Protein AF-A0A917EU36-F1 (afdb_monomer)

Secondary structure (DSSP,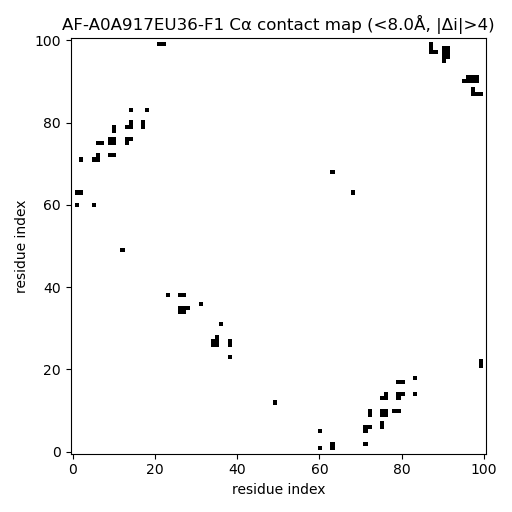 8-state):
-HHHHHHHHHHHHHHHHHHHHHHHHHHS-SS--HHHHHHHHHHHHHHHHHHHHHHHHHHTTTTS-HHHHHHHHHHHHHHHHHHHHHHHHHHHHHHSS-TT-

Organism: Halobacillus andaensis (NCBI:txid1176239)

Structure (mmCIF, N/CA/C/O backbone):
data_AF-A0A917EU36-F1
#
_entry.id   AF-A0A917EU36-F1
#
loop_
_atom_site.group_PDB
_atom_site.id
_atom_site.type_symbol
_atom_site.label_atom_id
_atom_site.label_alt_id
_atom_site.label_comp_id
_atom_site.label_asym_id
_atom_site.label_entity_id
_atom_site.label_seq_id
_atom_site.pdbx_PDB_ins_code
_atom_site.Cartn_x
_atom_site.Cartn_y
_atom_site.Cartn_z
_atom_site.occupancy
_atom_site.B_iso_or_equiv
_atom_site.auth_seq_id
_atom_site.auth_comp_id
_atom_site.auth_asym_id
_atom_site.auth_atom_id
_atom_site.pdbx_PDB_model_num
ATOM 1 N N . MET A 1 1 ? -19.835 -4.457 11.789 1.00 62.03 1 MET 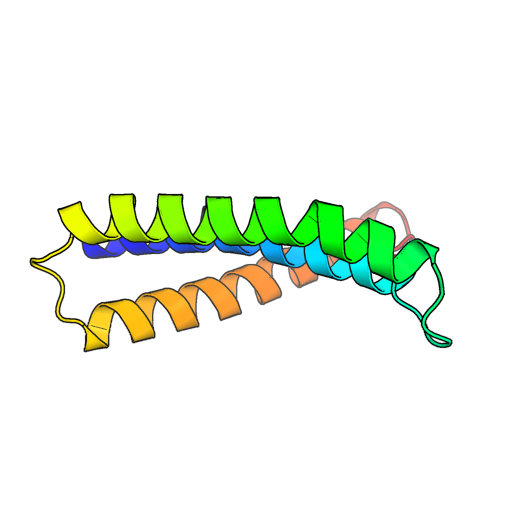A N 1
ATOM 2 C CA . MET A 1 1 ? -19.823 -3.849 10.432 1.00 62.03 1 MET A CA 1
ATOM 3 C C . MET A 1 1 ? -18.764 -2.760 10.246 1.00 62.03 1 MET A C 1
ATOM 5 O O . MET A 1 1 ? -18.098 -2.778 9.219 1.00 62.03 1 MET A O 1
ATOM 9 N N . ASN A 1 2 ? -18.547 -1.852 11.207 1.00 76.06 2 ASN A N 1
ATOM 10 C CA . ASN A 1 2 ? -17.557 -0.770 11.048 1.00 76.06 2 ASN A CA 1
ATOM 11 C C . ASN A 1 2 ? -16.105 -1.257 10.883 1.00 76.06 2 ASN A C 1
ATOM 13 O O . ASN A 1 2 ? -15.343 -0.618 10.173 1.00 76.06 2 ASN A O 1
ATOM 17 N N . HIS A 1 3 ? -15.733 -2.400 11.472 1.00 78.12 3 HIS A N 1
ATOM 18 C CA . HIS A 1 3 ? -14.379 -2.963 11.350 1.00 78.12 3 HIS A CA 1
ATOM 19 C C . HIS A 1 3 ? -14.080 -3.480 9.934 1.00 78.12 3 HIS A C 1
ATOM 21 O O . HIS A 1 3 ? -13.003 -3.228 9.412 1.00 78.12 3 HIS A O 1
ATOM 27 N N . ILE A 1 4 ? -15.052 -4.141 9.294 1.00 80.88 4 ILE A N 1
ATOM 28 C CA . ILE A 1 4 ? -14.921 -4.648 7.918 1.00 80.88 4 ILE A CA 1
ATOM 29 C C . ILE A 1 4 ? -14.847 -3.480 6.933 1.00 80.88 4 ILE A C 1
ATOM 31 O O . ILE A 1 4 ? -13.961 -3.452 6.089 1.00 80.88 4 ILE A O 1
ATOM 35 N N . LYS A 1 5 ? -15.728 -2.477 7.071 1.00 82.12 5 LYS A N 1
ATOM 36 C CA . LYS A 1 5 ? -15.668 -1.264 6.236 1.00 82.12 5 LYS A CA 1
ATOM 37 C C . LYS A 1 5 ? -14.318 -0.567 6.376 1.00 82.12 5 LYS A C 1
ATOM 39 O O . LYS A 1 5 ? -13.691 -0.231 5.381 1.00 82.12 5 LYS A O 1
ATOM 44 N N . PHE A 1 6 ? -13.859 -0.402 7.612 1.00 82.56 6 PHE A N 1
ATOM 45 C CA . PHE A 1 6 ? -12.557 0.172 7.910 1.00 82.56 6 PHE A CA 1
ATOM 46 C C . PHE A 1 6 ? -11.403 -0.614 7.257 1.00 82.56 6 PHE A C 1
ATOM 48 O O . PHE A 1 6 ? -10.544 -0.013 6.616 1.00 82.56 6 PHE A O 1
ATOM 55 N N . PHE A 1 7 ? -11.425 -1.944 7.358 1.00 85.88 7 PHE A N 1
ATOM 56 C CA . PHE A 1 7 ? -10.456 -2.825 6.709 1.00 85.88 7 PHE A CA 1
ATOM 57 C C . PHE A 1 7 ? -10.465 -2.675 5.180 1.00 85.88 7 PHE A C 1
ATOM 59 O O . PHE A 1 7 ? -9.410 -2.491 4.586 1.00 85.88 7 PHE A O 1
ATOM 66 N N . ILE A 1 8 ? -11.643 -2.683 4.546 1.00 85.50 8 ILE A N 1
ATOM 67 C CA . ILE A 1 8 ? -11.778 -2.521 3.089 1.00 85.50 8 ILE A CA 1
ATOM 68 C C . ILE A 1 8 ? -11.184 -1.183 2.641 1.00 85.50 8 ILE A C 1
ATOM 70 O O . ILE A 1 8 ? -10.437 -1.134 1.671 1.00 85.50 8 ILE A O 1
ATOM 74 N N . TYR A 1 9 ? -11.463 -0.100 3.368 1.00 83.56 9 TYR A N 1
ATOM 75 C CA . TYR A 1 9 ? -10.892 1.206 3.049 1.00 83.56 9 TYR A CA 1
ATOM 76 C C . TYR A 1 9 ? -9.370 1.253 3.215 1.00 83.56 9 TYR A C 1
ATOM 78 O O . TYR A 1 9 ? -8.694 1.849 2.383 1.00 83.56 9 TYR A O 1
ATOM 86 N N . GLN A 1 10 ? -8.824 0.620 4.258 1.00 83.94 10 GLN A N 1
ATOM 87 C CA . GLN A 1 10 ? -7.375 0.478 4.426 1.00 83.94 10 GLN A CA 1
ATOM 88 C C . GLN A 1 10 ? -6.752 -0.310 3.275 1.00 83.94 10 GLN A C 1
ATOM 90 O O . GLN A 1 10 ? -5.753 0.119 2.712 1.00 83.94 10 GLN A O 1
ATOM 95 N N . PHE A 1 11 ? -7.371 -1.422 2.888 1.00 86.94 11 PHE A N 1
ATOM 96 C CA . PHE A 1 11 ? -6.905 -2.260 1.791 1.00 86.94 11 PHE A CA 1
ATOM 97 C C . PHE A 1 11 ? -6.899 -1.499 0.455 1.00 86.94 11 PHE A C 1
ATOM 99 O O . PHE A 1 11 ? -5.873 -1.447 -0.217 1.00 86.94 11 PHE A O 1
ATOM 106 N N . ILE A 1 12 ? -8.007 -0.827 0.116 1.00 85.81 12 ILE A N 1
ATOM 107 C CA . ILE A 1 12 ? -8.126 0.000 -1.098 1.00 85.81 12 ILE A CA 1
ATOM 108 C C . ILE A 1 12 ? -7.106 1.142 -1.109 1.00 85.81 12 ILE A C 1
ATOM 110 O O . ILE A 1 12 ? -6.694 1.569 -2.179 1.00 85.81 12 ILE A O 1
ATOM 114 N N . LEU A 1 13 ? -6.693 1.647 0.054 1.00 85.56 13 LEU A N 1
ATOM 115 C CA . LEU A 1 13 ? -5.686 2.698 0.143 1.00 85.56 13 LEU A CA 1
ATOM 116 C C . LEU A 1 13 ? -4.255 2.158 0.017 1.00 85.56 13 LEU A C 1
ATOM 118 O O . LEU A 1 13 ? -3.416 2.794 -0.618 1.00 85.56 13 LEU A O 1
ATOM 122 N N . PHE A 1 14 ? -3.965 0.997 0.606 1.00 86.38 14 PHE A N 1
ATOM 123 C CA . PHE A 1 14 ? -2.625 0.415 0.568 1.00 86.38 14 PHE A CA 1
ATOM 124 C C . PHE A 1 14 ? -2.253 -0.163 -0.792 1.00 86.38 14 PHE A C 1
ATOM 126 O O . PHE A 1 14 ? -1.089 -0.066 -1.163 1.00 86.38 14 PHE A O 1
ATOM 133 N N . VAL A 1 15 ? -3.207 -0.708 -1.552 1.00 87.81 15 VAL A N 1
ATOM 134 C CA . VAL A 1 15 ? -2.916 -1.265 -2.883 1.00 87.81 15 VAL A CA 1
ATOM 135 C C . VAL A 1 15 ? -2.313 -0.204 -3.827 1.00 87.81 15 VAL A C 1
ATOM 137 O O . VAL A 1 15 ? -1.192 -0.412 -4.286 1.00 87.81 15 VAL A O 1
ATOM 140 N N . PRO A 1 16 ? -2.941 0.966 -4.069 1.00 83.88 16 PRO A N 1
ATOM 141 C CA . PRO A 1 16 ? -2.343 2.026 -4.877 1.00 83.88 16 PRO A CA 1
ATOM 142 C C . PRO A 1 16 ? -1.045 2.569 -4.282 1.00 83.88 16 PRO A C 1
ATOM 144 O O . PRO A 1 16 ? -0.119 2.857 -5.028 1.00 83.88 16 PRO A O 1
ATOM 147 N N . ALA A 1 17 ? -0.955 2.704 -2.953 1.00 82.31 17 ALA A N 1
ATOM 148 C CA . ALA A 1 17 ? 0.254 3.207 -2.304 1.00 82.31 17 ALA A CA 1
ATOM 149 C C . ALA A 1 17 ? 1.463 2.288 -2.547 1.00 82.31 17 ALA A C 1
ATOM 151 O O . ALA A 1 17 ? 2.547 2.778 -2.851 1.00 82.31 17 ALA A O 1
ATOM 152 N N . LEU A 1 18 ? 1.269 0.969 -2.457 1.00 84.19 18 LEU A N 1
ATOM 153 C CA . LEU A 1 18 ? 2.298 -0.023 -2.762 1.00 84.19 18 LEU A CA 1
ATOM 154 C C . LEU A 1 18 ? 2.666 -0.018 -4.245 1.00 84.19 18 LEU A C 1
ATOM 156 O O . LEU A 1 18 ? 3.847 -0.016 -4.565 1.00 84.19 18 LEU A O 1
ATOM 160 N N . VAL A 1 19 ? 1.681 0.059 -5.143 1.00 84.19 19 VAL A N 1
ATOM 161 C CA . VAL A 1 19 ? 1.936 0.160 -6.589 1.00 84.19 19 VAL A CA 1
ATOM 162 C C . VAL A 1 19 ? 2.766 1.405 -6.910 1.00 84.19 19 VAL A C 1
ATOM 164 O O . VAL A 1 19 ? 3.792 1.301 -7.574 1.00 84.19 19 VAL A O 1
ATOM 167 N N . ILE A 1 20 ? 2.374 2.576 -6.394 1.00 81.69 20 ILE A N 1
ATOM 168 C CA . ILE A 1 20 ? 3.129 3.825 -6.571 1.00 81.69 20 ILE A CA 1
ATOM 169 C C . ILE A 1 20 ? 4.548 3.674 -6.024 1.00 81.69 20 ILE A C 1
ATOM 171 O O . ILE A 1 20 ? 5.485 4.145 -6.657 1.00 81.69 20 ILE A O 1
ATOM 175 N N . HIS A 1 21 ? 4.715 3.024 -4.871 1.00 79.25 21 HIS A N 1
ATOM 176 C CA . HIS A 1 21 ? 6.029 2.813 -4.277 1.00 79.25 21 HIS A CA 1
ATOM 177 C C . HIS A 1 21 ? 6.933 1.940 -5.155 1.00 79.25 21 HIS A C 1
ATOM 179 O O . HIS A 1 21 ? 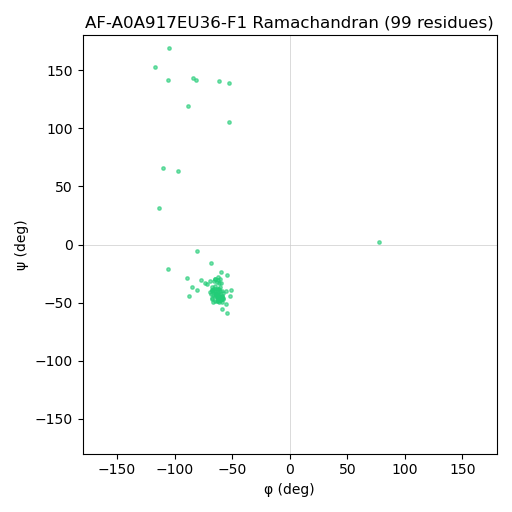8.073 2.326 -5.387 1.00 79.25 21 HIS A O 1
ATOM 185 N N . VAL A 1 22 ? 6.417 0.828 -5.688 1.00 78.06 22 VAL A N 1
ATOM 186 C CA . VAL A 1 22 ? 7.167 -0.071 -6.583 1.00 78.06 22 VAL A CA 1
ATOM 187 C C . VAL A 1 22 ? 7.604 0.653 -7.858 1.00 78.06 22 VAL A C 1
ATOM 189 O O . VAL A 1 22 ? 8.770 0.580 -8.232 1.00 78.06 22 VAL A O 1
ATOM 192 N N . TYR A 1 23 ? 6.712 1.421 -8.491 1.00 73.31 23 TYR A N 1
ATOM 193 C CA . TYR A 1 23 ? 7.084 2.220 -9.664 1.00 73.31 23 TYR A CA 1
ATOM 194 C C . TYR A 1 23 ? 8.057 3.351 -9.320 1.00 73.31 23 TYR A C 1
ATOM 196 O O . TYR A 1 23 ? 8.966 3.633 -10.091 1.00 73.31 23 TYR A O 1
ATOM 204 N N . ALA A 1 24 ? 7.888 4.009 -8.170 1.00 69.12 24 ALA A N 1
ATOM 205 C CA . ALA A 1 24 ? 8.784 5.077 -7.739 1.00 69.12 24 ALA A CA 1
ATOM 206 C C . ALA A 1 24 ? 10.202 4.565 -7.441 1.00 69.12 24 ALA A C 1
ATOM 208 O O . ALA A 1 24 ? 11.153 5.301 -7.683 1.00 69.12 24 ALA A O 1
ATOM 209 N N . ASP A 1 25 ? 10.358 3.325 -6.970 1.00 69.12 25 ASP A N 1
ATOM 210 C CA . ASP A 1 25 ? 11.665 2.720 -6.676 1.00 69.12 25 ASP A CA 1
ATOM 211 C C . ASP A 1 25 ? 12.554 2.614 -7.929 1.00 69.12 25 ASP A C 1
ATOM 213 O O . ASP A 1 25 ? 13.759 2.850 -7.859 1.00 69.12 25 ASP A O 1
ATOM 217 N N . GLN A 1 26 ? 11.958 2.390 -9.109 1.00 65.56 26 GLN A N 1
ATOM 218 C CA . GLN A 1 26 ? 12.688 2.410 -10.386 1.00 65.56 26 GLN A CA 1
ATOM 219 C C . GLN A 1 26 ? 13.291 3.787 -10.702 1.00 65.56 26 GLN A C 1
ATOM 221 O O . GLN A 1 26 ? 14.354 3.877 -11.319 1.00 65.56 26 GLN A O 1
ATOM 226 N N . TYR A 1 27 ? 12.630 4.864 -10.272 1.00 59.38 27 TYR A N 1
ATOM 227 C CA . TYR A 1 27 ? 13.102 6.231 -10.493 1.00 59.38 27 TYR A CA 1
ATOM 228 C C . TYR A 1 27 ? 14.026 6.724 -9.379 1.00 59.38 27 TYR A C 1
ATOM 230 O O . TYR A 1 27 ? 14.901 7.528 -9.671 1.00 59.38 27 TYR A O 1
ATOM 238 N N . ILE A 1 28 ? 13.866 6.228 -8.145 1.00 60.00 28 ILE A N 1
ATOM 239 C CA . ILE A 1 28 ? 14.642 6.623 -6.960 1.00 60.00 28 ILE A CA 1
ATOM 240 C C . ILE A 1 28 ? 15.785 5.623 -6.736 1.00 60.00 28 ILE A C 1
ATOM 242 O O . ILE A 1 28 ? 15.854 4.921 -5.728 1.00 60.00 28 ILE A O 1
ATOM 246 N N . SER A 1 29 ? 16.710 5.539 -7.691 1.00 57.31 29 SER A N 1
ATOM 247 C CA . SER A 1 29 ? 17.906 4.696 -7.575 1.00 57.31 29 SER A CA 1
ATOM 248 C C . SER A 1 29 ? 19.158 5.540 -7.311 1.00 57.31 29 SER A C 1
ATOM 250 O O . SER A 1 29 ? 19.325 6.640 -7.826 1.00 57.31 29 SER A O 1
ATOM 252 N N . LYS A 1 30 ? 20.065 5.047 -6.452 1.00 58.69 30 LYS A N 1
ATOM 253 C CA . LYS A 1 30 ? 21.327 5.751 -6.148 1.00 58.69 30 LYS A CA 1
ATOM 254 C C . LYS A 1 30 ? 22.178 5.891 -7.425 1.00 58.69 30 LYS A C 1
ATOM 256 O O . LYS A 1 30 ? 22.331 4.896 -8.130 1.00 58.69 30 LYS A O 1
ATOM 261 N N . PRO A 1 31 ? 22.860 7.031 -7.659 1.00 60.53 31 PRO A N 1
ATOM 262 C CA . PRO A 1 31 ? 23.032 8.179 -6.766 1.00 60.53 31 PRO A CA 1
ATOM 263 C C . PRO A 1 31 ? 21.839 9.142 -6.767 1.00 60.53 31 PRO A C 1
ATOM 265 O O . PRO A 1 31 ? 21.296 9.458 -7.821 1.00 60.53 31 PRO A O 1
ATOM 268 N N . LEU A 1 32 ? 21.519 9.665 -5.573 1.00 61.03 32 LEU A N 1
ATOM 269 C CA . L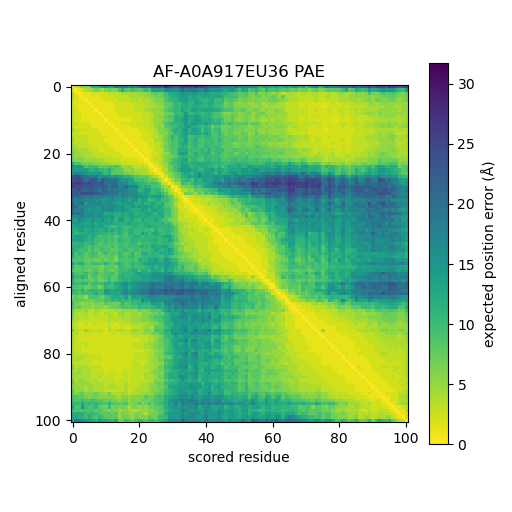EU A 1 32 ? 20.459 10.653 -5.362 1.00 61.03 32 LEU A CA 1
ATOM 270 C C . LEU A 1 32 ? 20.644 11.844 -6.313 1.00 61.03 32 LEU A C 1
ATOM 272 O O . LEU A 1 32 ? 21.553 12.654 -6.121 1.00 61.03 32 LEU A O 1
ATOM 276 N N . THR A 1 33 ? 19.822 11.926 -7.354 1.00 70.25 33 THR A N 1
ATOM 277 C CA . THR A 1 33 ? 19.923 12.955 -8.396 1.00 70.25 33 THR A CA 1
ATOM 278 C C . THR A 1 33 ? 18.832 14.012 -8.226 1.00 70.25 33 THR A C 1
ATOM 280 O O . THR A 1 33 ? 17.882 13.844 -7.466 1.00 70.25 33 THR A O 1
ATOM 283 N N . TYR A 1 34 ? 18.926 15.132 -8.952 1.00 70.88 34 TYR A N 1
ATOM 284 C CA . TYR A 1 34 ? 17.871 16.161 -8.965 1.00 70.88 34 TYR A CA 1
ATOM 285 C C . TYR A 1 34 ? 16.484 15.597 -9.3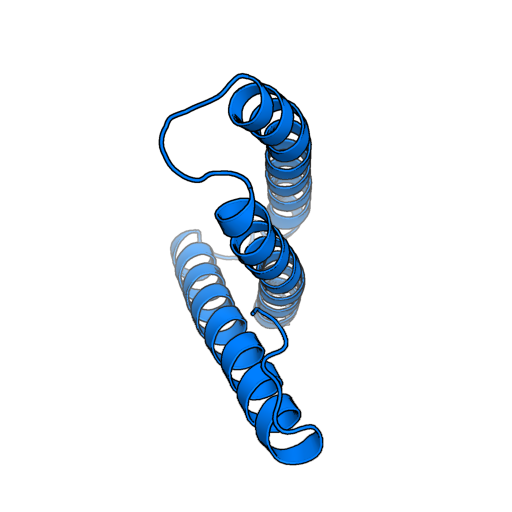36 1.00 70.88 34 TYR A C 1
ATOM 287 O O . TYR A 1 34 ? 15.461 16.135 -8.910 1.00 70.88 34 TYR A O 1
ATOM 295 N N . VAL A 1 35 ? 16.461 14.490 -10.084 1.00 68.12 35 VAL A N 1
ATOM 296 C CA . VAL A 1 35 ? 15.256 13.732 -10.440 1.00 68.12 35 VAL A CA 1
ATOM 297 C C . VAL A 1 35 ? 14.588 13.119 -9.203 1.00 68.12 35 VAL A C 1
ATOM 299 O O . VAL A 1 35 ? 13.370 13.202 -9.084 1.00 68.12 35 VAL A O 1
ATOM 302 N N . ASP A 1 36 ? 15.354 12.633 -8.226 1.00 62.38 36 ASP A N 1
ATOM 303 C CA . ASP A 1 36 ? 14.816 12.050 -6.987 1.00 62.38 36 ASP A CA 1
ATOM 304 C C . ASP A 1 36 ? 14.215 13.109 -6.069 1.00 62.38 36 ASP A C 1
ATOM 306 O O . ASP A 1 36 ? 13.203 12.884 -5.403 1.00 62.38 36 ASP A O 1
ATOM 310 N N . VAL A 1 37 ? 14.805 14.307 -6.067 1.00 71.88 37 VAL A N 1
ATOM 311 C CA . VAL A 1 37 ? 14.253 15.455 -5.342 1.00 71.88 37 VAL A CA 1
ATOM 312 C C . VAL A 1 37 ? 12.914 15.855 -5.961 1.00 71.88 37 VAL A C 1
ATOM 314 O O . VAL A 1 37 ? 11.942 16.029 -5.227 1.00 71.88 37 VAL A O 1
ATOM 317 N N . ALA A 1 38 ? 12.817 15.916 -7.293 1.00 73.75 38 ALA A N 1
ATOM 318 C CA . ALA A 1 38 ? 11.558 16.188 -7.987 1.00 73.75 38 ALA A CA 1
ATOM 319 C C . ALA A 1 38 ? 10.512 15.079 -7.759 1.00 73.75 38 ALA A C 1
ATOM 321 O O . ALA A 1 38 ? 9.354 15.380 -7.466 1.00 73.75 38 ALA A O 1
ATOM 322 N N . ALA A 1 39 ? 10.918 13.808 -7.817 1.00 67.88 39 ALA A N 1
ATOM 323 C CA . ALA A 1 39 ? 10.049 12.664 -7.554 1.00 67.88 39 ALA A CA 1
ATOM 324 C C . ALA A 1 39 ? 9.515 12.681 -6.115 1.00 67.88 39 ALA A C 1
ATOM 326 O O . ALA A 1 39 ? 8.311 12.506 -5.907 1.00 67.88 39 ALA A O 1
ATOM 327 N N . SER A 1 40 ? 10.374 12.976 -5.130 1.00 71.56 40 SER A N 1
ATOM 328 C CA . SER A 1 40 ? 9.972 13.120 -3.726 1.00 71.56 40 SER A CA 1
ATOM 329 C C . SER A 1 40 ? 8.991 14.277 -3.536 1.00 71.56 40 SER A C 1
ATOM 331 O O . SER A 1 40 ? 7.977 14.113 -2.868 1.00 71.56 40 SER A O 1
ATOM 333 N N . LEU A 1 41 ? 9.206 15.414 -4.204 1.00 79.31 41 LEU A N 1
ATOM 334 C CA . LEU A 1 41 ? 8.303 16.569 -4.179 1.00 79.31 41 LEU A CA 1
ATOM 335 C C . LEU A 1 41 ? 6.914 16.271 -4.755 1.00 79.31 41 LEU A C 1
ATOM 337 O O . LEU A 1 41 ? 5.948 16.901 -4.334 1.00 79.31 41 LEU A O 1
ATOM 341 N N . ILE A 1 42 ? 6.797 15.316 -5.681 1.00 75.06 42 ILE A N 1
ATOM 342 C CA . ILE A 1 42 ? 5.512 14.872 -6.247 1.00 75.06 42 ILE A CA 1
ATOM 343 C C . ILE A 1 42 ? 4.856 13.801 -5.366 1.00 75.06 42 ILE A C 1
ATOM 345 O O . ILE A 1 42 ? 3.635 13.796 -5.196 1.00 75.06 42 ILE A O 1
ATOM 349 N N . THR A 1 43 ? 5.643 12.912 -4.755 1.00 68.69 43 THR A N 1
ATOM 350 C CA . THR A 1 43 ? 5.117 11.851 -3.878 1.00 68.69 43 THR A CA 1
ATOM 351 C C . THR A 1 43 ? 4.727 12.353 -2.490 1.00 68.69 43 THR A C 1
ATOM 353 O O . THR A 1 43 ? 3.774 11.840 -1.906 1.00 68.69 43 THR A O 1
ATOM 356 N N . LEU A 1 44 ? 5.384 13.388 -1.963 1.00 75.62 44 LEU A N 1
ATOM 357 C CA . LEU A 1 44 ? 5.100 13.950 -0.636 1.00 75.62 44 LEU A CA 1
ATOM 358 C C . LEU A 1 44 ? 3.658 14.499 -0.519 1.00 75.62 44 LEU A C 1
ATOM 360 O O . LEU A 1 44 ? 2.973 14.136 0.439 1.00 75.62 44 LEU A O 1
ATOM 364 N N . PRO A 1 45 ? 3.121 15.271 -1.489 1.00 78.62 45 PRO A N 1
ATOM 365 C CA . PRO A 1 45 ? 1.714 15.671 -1.519 1.00 78.62 45 PRO A CA 1
ATOM 366 C C . PRO A 1 45 ? 0.751 14.486 -1.548 1.00 78.62 45 PRO A C 1
ATOM 368 O O . PRO A 1 45 ? -0.267 14.517 -0.860 1.00 78.62 45 PRO A O 1
ATOM 371 N N . ILE A 1 46 ? 1.076 13.429 -2.300 1.00 75.31 46 ILE A N 1
ATOM 372 C CA . ILE A 1 46 ? 0.269 12.202 -2.362 1.00 75.31 46 ILE A CA 1
ATOM 373 C C . ILE A 1 46 ? 0.232 11.545 -0.978 1.00 75.31 46 ILE A C 1
ATOM 375 O O . ILE A 1 46 ? -0.837 11.173 -0.495 1.00 75.31 46 ILE A O 1
ATOM 379 N N . PHE A 1 47 ? 1.375 11.487 -0.294 1.00 70.00 47 PHE A N 1
ATOM 380 C CA . PHE A 1 47 ? 1.481 10.950 1.060 1.00 70.00 47 PHE A CA 1
ATOM 381 C C . PHE A 1 47 ? 0.692 11.779 2.084 1.00 70.00 47 PHE A C 1
ATOM 383 O O . PHE A 1 47 ? -0.030 11.226 2.915 1.00 70.00 47 PHE A O 1
ATOM 390 N N . ILE A 1 48 ? 0.768 13.112 2.001 1.00 76.69 48 ILE A N 1
ATOM 391 C CA . ILE A 1 48 ? -0.024 14.019 2.843 1.00 76.69 48 ILE A CA 1
ATOM 392 C C . ILE A 1 48 ? -1.519 13.813 2.583 1.00 76.69 48 ILE A C 1
ATOM 394 O O . ILE A 1 48 ? -2.296 13.711 3.532 1.00 76.69 48 ILE A O 1
ATOM 398 N N . LEU A 1 49 ? -1.935 13.714 1.319 1.00 76.12 49 LEU A N 1
ATOM 399 C CA . LEU A 1 49 ? -3.333 13.512 0.940 1.00 76.12 49 LEU A CA 1
ATOM 400 C C . LEU A 1 49 ? -3.853 12.181 1.492 1.00 76.12 49 LEU A C 1
ATOM 402 O O . LEU A 1 49 ? -4.921 12.146 2.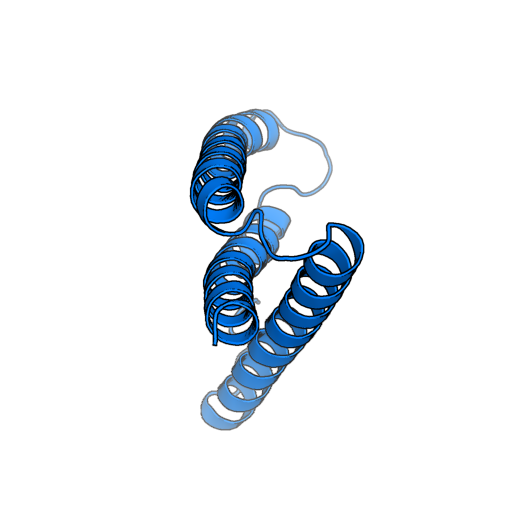104 1.00 76.12 49 LEU A O 1
ATOM 406 N N . VAL A 1 50 ? -3.056 11.118 1.376 1.00 72.06 50 VAL A N 1
ATOM 407 C CA . VAL A 1 50 ? -3.314 9.821 2.006 1.00 72.06 50 VAL A CA 1
ATOM 408 C C . VAL A 1 50 ? -3.502 9.980 3.517 1.00 72.06 50 VAL A C 1
ATOM 410 O O . VAL A 1 50 ? -4.530 9.557 4.041 1.00 72.06 50 VAL A O 1
ATOM 413 N N . LEU A 1 51 ? -2.586 10.648 4.225 1.00 70.94 51 LEU A N 1
ATOM 414 C CA . LEU A 1 51 ? -2.692 10.858 5.676 1.00 70.94 51 LEU A CA 1
ATOM 415 C C . LEU A 1 51 ? -3.927 11.679 6.079 1.00 70.94 51 LEU A C 1
ATOM 417 O O . LEU A 1 51 ? -4.569 11.370 7.085 1.00 70.94 51 LEU A O 1
ATOM 421 N N . VAL A 1 52 ? -4.297 12.698 5.300 1.00 78.06 52 VAL A N 1
ATOM 422 C CA . VAL A 1 52 ? -5.493 13.520 5.541 1.00 78.06 52 VAL A CA 1
ATOM 423 C C . VAL A 1 52 ? -6.768 12.706 5.329 1.00 78.06 52 VAL A C 1
ATOM 425 O O . VAL A 1 52 ? -7.664 12.742 6.178 1.00 78.06 52 VAL A O 1
ATOM 428 N N . VAL A 1 53 ? -6.850 11.949 4.231 1.00 71.44 53 VAL A N 1
ATOM 429 C CA . VAL A 1 53 ? -7.979 11.052 3.943 1.00 71.44 53 VAL A CA 1
ATOM 430 C C . VAL A 1 53 ? -8.109 10.022 5.052 1.00 71.44 53 VAL A C 1
ATOM 432 O O . VAL A 1 53 ? -9.195 9.868 5.607 1.00 71.44 53 VAL A O 1
ATOM 435 N N . LEU A 1 54 ? -6.998 9.403 5.452 1.00 69.62 54 LEU A N 1
ATOM 436 C CA . LEU A 1 54 ? -6.959 8.504 6.592 1.00 69.62 54 LEU A CA 1
ATOM 437 C C . LEU A 1 54 ? -7.514 9.194 7.836 1.00 69.62 54 LEU A C 1
ATOM 439 O O . LEU A 1 54 ? -8.520 8.733 8.367 1.00 69.62 54 LEU A O 1
ATOM 443 N N . SER A 1 55 ? -6.933 10.309 8.278 1.00 66.94 55 SER A N 1
ATOM 444 C CA . SER A 1 55 ? -7.371 11.034 9.480 1.00 66.94 55 SER A CA 1
ATOM 445 C C . SER A 1 55 ? -8.878 11.335 9.468 1.00 66.94 55 SER A C 1
ATOM 447 O O . SER A 1 55 ? -9.587 11.063 10.442 1.00 66.94 55 SER A O 1
ATOM 449 N N . LYS A 1 56 ? -9.406 11.793 8.325 1.00 71.94 56 LYS A N 1
ATOM 450 C CA . LYS A 1 56 ? -10.832 12.096 8.149 1.00 71.94 56 LYS A CA 1
ATOM 451 C C . LYS A 1 56 ? -11.710 10.844 8.192 1.00 71.94 56 LYS A C 1
ATOM 453 O O . LYS A 1 56 ? -12.780 10.872 8.795 1.00 71.94 56 LYS A O 1
ATOM 458 N N . MET A 1 57 ? -11.259 9.740 7.600 1.00 65.69 57 MET A N 1
ATOM 459 C CA . MET A 1 57 ? -11.964 8.460 7.655 1.00 65.69 57 MET A CA 1
ATOM 460 C C . MET A 1 57 ? -11.939 7.869 9.065 1.00 65.69 57 MET A C 1
ATOM 462 O O . MET A 1 57 ? -12.972 7.424 9.557 1.00 65.69 57 MET A O 1
ATOM 466 N N . TYR A 1 58 ? -10.794 7.922 9.747 1.00 67.44 58 TYR A N 1
ATOM 467 C CA . TYR A 1 58 ? -10.600 7.409 11.103 1.00 67.44 58 TYR A CA 1
ATOM 468 C C . TYR A 1 58 ? -11.425 8.147 12.160 1.00 67.44 58 TYR A C 1
ATOM 470 O O . TYR A 1 58 ? -11.807 7.507 13.144 1.00 67.44 58 TYR A O 1
ATOM 478 N N . LYS A 1 59 ? -11.725 9.438 11.948 1.00 66.75 59 LYS A N 1
ATOM 479 C CA . LYS A 1 59 ? -12.570 10.256 12.834 1.00 66.75 59 LYS A CA 1
ATOM 480 C C . LYS A 1 59 ? -13.988 9.691 12.981 1.00 66.75 59 LYS A C 1
ATOM 482 O O . LYS A 1 59 ? -14.570 9.743 14.054 1.00 66.75 59 LYS A O 1
ATOM 487 N N . ASN A 1 60 ? -14.521 9.060 11.934 1.00 65.88 60 ASN A N 1
ATOM 488 C CA . ASN A 1 60 ? -15.847 8.429 11.975 1.00 65.88 60 ASN A CA 1
ATOM 489 C C . ASN A 1 60 ? -15.839 7.038 12.639 1.00 65.88 60 ASN A C 1
ATOM 491 O O . ASN A 1 60 ? -16.891 6.432 12.836 1.00 65.88 60 ASN A O 1
ATOM 495 N N . TYR A 1 61 ? -14.659 6.520 12.991 1.00 66.94 61 TYR A N 1
ATOM 496 C CA . TYR A 1 61 ? -14.473 5.202 13.597 1.00 66.94 61 TYR A CA 1
ATOM 497 C C . TYR A 1 61 ? -13.958 5.2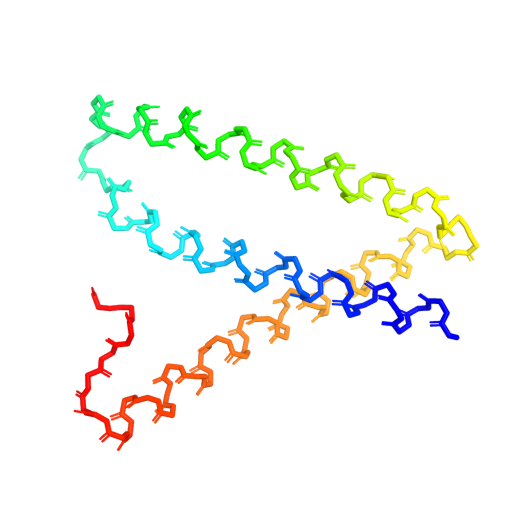91 15.040 1.00 66.94 61 TYR A C 1
ATOM 499 O O . TYR A 1 61 ? -13.221 4.409 15.482 1.00 66.94 61 TYR A O 1
ATOM 507 N N . ASP A 1 62 ? -14.312 6.335 15.793 1.00 64.25 62 ASP A N 1
ATOM 508 C CA . ASP A 1 62 ? -13.901 6.505 17.202 1.00 64.25 62 ASP A CA 1
ATOM 509 C C . ASP A 1 62 ? -14.360 5.366 18.123 1.00 64.25 62 ASP A C 1
ATOM 511 O O . ASP A 1 62 ? -13.693 5.057 19.107 1.00 64.25 62 ASP A O 1
ATOM 515 N N . LEU A 1 63 ? -15.424 4.652 17.744 1.00 66.06 63 LEU A N 1
ATOM 516 C CA . LEU A 1 63 ? -15.893 3.451 18.443 1.00 66.06 63 LEU A CA 1
ATOM 517 C C . LEU A 1 63 ? -14.939 2.247 18.315 1.00 66.06 63 LEU A C 1
ATOM 519 O O . LEU A 1 63 ? -15.069 1.275 19.055 1.00 66.06 63 LEU A O 1
ATOM 523 N N . ILE A 1 64 ? -13.992 2.270 17.371 1.00 69.56 64 ILE A N 1
ATOM 524 C CA . ILE A 1 64 ? -12.987 1.213 17.227 1.00 69.56 64 ILE A CA 1
ATOM 525 C C . ILE A 1 64 ? -11.794 1.559 18.119 1.00 69.56 64 ILE A C 1
ATOM 527 O O . ILE A 1 64 ? -11.122 2.570 17.906 1.00 69.56 64 ILE A O 1
ATOM 531 N N . GLN A 1 65 ? -11.490 0.688 19.084 1.00 76.38 65 GLN A N 1
ATOM 532 C CA . GLN A 1 65 ? -10.313 0.834 19.943 1.00 76.38 65 GLN A CA 1
ATOM 533 C C . GLN A 1 65 ? -9.039 1.003 19.101 1.00 76.38 65 GLN A C 1
ATOM 535 O O . GLN A 1 65 ? -8.838 0.292 18.113 1.00 76.38 65 GLN A O 1
ATOM 540 N N . LYS A 1 66 ? -8.143 1.908 19.520 1.00 70.81 66 LYS A N 1
ATOM 541 C CA . LYS A 1 66 ? -6.889 2.215 18.803 1.00 70.81 66 LYS A CA 1
ATOM 542 C C . LYS A 1 66 ? -6.082 0.954 18.466 1.00 70.81 66 LYS A C 1
ATOM 544 O O . LYS A 1 66 ? -5.589 0.834 17.352 1.00 70.81 66 LYS A O 1
ATOM 549 N N . ARG A 1 67 ? -6.031 -0.031 19.373 1.00 74.38 67 ARG A N 1
ATOM 550 C CA . ARG A 1 67 ? -5.353 -1.321 19.148 1.00 74.38 67 ARG A CA 1
ATOM 551 C C . ARG A 1 67 ? -5.917 -2.090 17.947 1.00 74.38 67 ARG A C 1
ATOM 553 O O . ARG A 1 67 ? -5.152 -2.573 17.120 1.00 74.38 67 ARG A O 1
ATOM 560 N N . ASN A 1 68 ? -7.241 -2.150 17.812 1.00 77.38 68 ASN A N 1
ATOM 561 C CA . ASN A 1 68 ? -7.885 -2.825 16.684 1.00 77.38 68 ASN A CA 1
ATOM 562 C C . ASN A 1 68 ? -7.655 -2.072 15.369 1.00 77.38 68 ASN A C 1
ATOM 564 O O . ASN A 1 68 ? -7.539 -2.713 14.332 1.00 77.38 68 ASN A O 1
ATOM 568 N N . LYS A 1 69 ? -7.540 -0.736 15.401 1.00 76.06 69 LYS A N 1
ATOM 569 C CA . LYS A 1 69 ? -7.193 0.064 14.215 1.00 76.06 69 LYS A CA 1
ATOM 570 C C . LYS A 1 69 ? -5.811 -0.317 13.671 1.00 76.06 69 LYS A C 1
ATOM 572 O O . LYS A 1 69 ? -5.701 -0.594 12.482 1.00 76.06 69 LYS A O 1
ATOM 577 N N . TYR A 1 70 ? -4.794 -0.405 14.534 1.00 78.94 70 TYR A N 1
ATOM 578 C CA . TYR A 1 70 ? -3.445 -0.819 14.125 1.00 78.94 70 TYR A CA 1
ATOM 579 C C . TYR A 1 70 ? -3.399 -2.265 13.620 1.00 78.94 70 TYR A C 1
ATOM 581 O O . TYR A 1 70 ? -2.789 -2.522 12.588 1.00 78.94 70 TYR A O 1
ATOM 589 N N . LEU A 1 71 ? -4.088 -3.197 14.289 1.00 82.19 71 LEU A N 1
ATOM 590 C CA . LEU A 1 71 ? -4.159 -4.594 13.842 1.00 82.19 71 LEU A CA 1
ATOM 591 C C . LEU A 1 71 ? -4.858 -4.734 12.481 1.00 82.19 71 LEU A C 1
ATOM 593 O O . LEU A 1 71 ? -4.362 -5.431 11.598 1.00 82.19 71 LEU A O 1
ATOM 597 N N . LEU A 1 72 ? -5.990 -4.053 12.284 1.00 84.81 72 LEU A N 1
ATOM 598 C CA . LEU A 1 72 ? -6.723 -4.076 11.014 1.00 84.81 72 LEU A CA 1
ATOM 599 C C . LEU A 1 72 ? -5.943 -3.388 9.886 1.00 84.81 72 LEU A C 1
ATOM 601 O O . LEU A 1 72 ? -5.976 -3.852 8.754 1.00 84.81 72 LEU A O 1
ATOM 605 N N . SER A 1 73 ? -5.218 -2.310 10.190 1.00 84.00 73 SER A N 1
ATOM 606 C CA . SER A 1 73 ? -4.339 -1.634 9.233 1.00 84.00 73 SER A CA 1
ATOM 607 C C . SER A 1 73 ? -3.157 -2.525 8.833 1.00 84.00 73 SER A C 1
ATOM 609 O O . SER A 1 73 ? -2.944 -2.761 7.649 1.00 84.00 73 SER A O 1
ATOM 611 N N . GLY A 1 74 ? -2.451 -3.114 9.803 1.00 82.69 74 GLY A N 1
ATOM 612 C CA . GLY A 1 74 ? -1.331 -4.017 9.530 1.00 82.69 74 GLY A CA 1
ATOM 613 C C . GLY A 1 74 ? -1.747 -5.255 8.732 1.00 82.69 74 GLY A C 1
ATOM 614 O O . GLY A 1 74 ? -1.087 -5.619 7.764 1.00 82.69 74 GLY A O 1
ATOM 615 N N . THR A 1 75 ? -2.884 -5.868 9.074 1.00 87.88 75 THR A N 1
ATOM 616 C CA . THR A 1 75 ? -3.424 -7.002 8.301 1.00 87.88 75 THR A CA 1
ATOM 617 C C . THR A 1 75 ? -3.859 -6.597 6.894 1.00 87.88 75 THR A C 1
ATOM 619 O O . THR A 1 75 ? -3.580 -7.332 5.950 1.00 87.88 75 THR A O 1
ATOM 622 N N . ALA A 1 76 ? -4.482 -5.426 6.722 1.00 89.25 76 ALA A N 1
ATOM 623 C CA . ALA A 1 76 ? -4.832 -4.906 5.401 1.00 89.25 76 ALA A CA 1
ATOM 624 C C . ALA A 1 76 ? -3.590 -4.640 4.542 1.00 89.25 76 ALA A C 1
ATOM 626 O O . ALA A 1 76 ? -3.610 -4.929 3.350 1.00 89.25 76 ALA A O 1
ATOM 627 N N . PHE A 1 77 ? -2.508 -4.140 5.142 1.00 87.06 77 PHE A N 1
ATOM 628 C CA . PHE A 1 77 ? -1.241 -3.902 4.455 1.00 87.06 77 PHE A CA 1
ATOM 629 C C . PHE A 1 77 ? -0.591 -5.206 3.974 1.00 87.06 77 PHE A C 1
ATOM 631 O O . PHE A 1 77 ? -0.241 -5.321 2.802 1.00 87.06 77 PHE A O 1
ATOM 638 N N . ILE A 1 78 ? -0.496 -6.215 4.848 1.00 90.69 78 ILE A N 1
ATOM 639 C CA . ILE A 1 78 ? 0.044 -7.537 4.487 1.00 90.69 78 ILE A CA 1
ATOM 640 C C . ILE A 1 78 ? -0.781 -8.159 3.356 1.00 90.69 78 ILE A C 1
ATOM 642 O O . ILE A 1 78 ? -0.223 -8.643 2.373 1.00 90.69 78 ILE A O 1
ATOM 646 N N . LEU A 1 79 ? -2.113 -8.109 3.463 1.00 92.56 79 LEU A N 1
ATOM 647 C CA . LEU A 1 79 ? -2.997 -8.634 2.425 1.00 92.56 79 LEU A CA 1
ATOM 648 C C . LEU A 1 79 ? -2.884 -7.858 1.112 1.00 92.56 79 LEU A C 1
ATOM 650 O O . LEU A 1 79 ? -2.960 -8.478 0.058 1.00 92.56 79 LEU A O 1
ATOM 654 N N . ALA A 1 80 ? -2.683 -6.539 1.149 1.00 91.12 80 ALA A N 1
ATOM 655 C CA . ALA A 1 80 ? -2.461 -5.740 -0.054 1.00 91.12 80 ALA A CA 1
ATOM 656 C C . ALA A 1 80 ? -1.168 -6.153 -0.775 1.00 91.12 80 ALA A C 1
ATOM 658 O O . ALA A 1 80 ? -1.183 -6.326 -1.990 1.00 91.12 80 ALA A O 1
ATOM 659 N N . GLY A 1 81 ? -0.080 -6.388 -0.034 1.00 88.56 81 GLY A N 1
ATOM 660 C CA . GLY A 1 81 ? 1.172 -6.898 -0.601 1.00 88.56 81 GLY A CA 1
ATOM 661 C C . GLY A 1 81 ? 1.013 -8.287 -1.227 1.00 88.56 81 GLY A C 1
ATOM 662 O O . GLY A 1 81 ? 1.396 -8.491 -2.376 1.00 88.56 81 GLY A O 1
ATOM 663 N N . LEU A 1 82 ? 0.373 -9.221 -0.512 1.00 92.50 82 LEU A N 1
ATOM 664 C CA . LEU A 1 82 ? 0.071 -10.556 -1.045 1.00 92.50 82 LEU A CA 1
ATOM 665 C C . LEU A 1 82 ? -0.823 -10.493 -2.288 1.00 92.50 82 LEU A C 1
ATOM 667 O O . LEU A 1 82 ? -0.604 -11.237 -3.238 1.00 92.50 82 LEU A O 1
ATOM 671 N N . PHE A 1 83 ? -1.813 -9.599 -2.297 1.00 93.25 83 PHE A N 1
ATOM 672 C CA . PHE A 1 83 ? -2.699 -9.399 -3.438 1.00 93.25 83 PHE A CA 1
ATOM 673 C C . PHE A 1 83 ? -1.932 -8.928 -4.677 1.00 93.25 83 PHE A C 1
ATOM 675 O O . PHE A 1 83 ? -2.122 -9.492 -5.751 1.00 93.25 83 PHE A O 1
ATOM 682 N N . ILE A 1 84 ? -1.035 -7.949 -4.528 1.00 91.44 84 ILE A N 1
ATOM 683 C CA . ILE A 1 84 ? -0.194 -7.460 -5.629 1.00 91.44 84 ILE A CA 1
ATOM 684 C C . ILE A 1 84 ? 0.711 -8.578 -6.156 1.00 91.44 84 ILE A C 1
ATOM 686 O O . ILE A 1 84 ? 0.705 -8.831 -7.359 1.00 91.44 84 ILE A O 1
ATOM 690 N N . GLY A 1 85 ? 1.409 -9.297 -5.272 1.00 88.81 85 GLY A N 1
ATOM 691 C CA . GLY A 1 85 ? 2.267 -10.415 -5.678 1.00 88.81 85 GLY A CA 1
ATOM 692 C C . GLY A 1 85 ? 1.490 -11.537 -6.376 1.00 88.81 85 GLY A C 1
ATOM 693 O O . GLY A 1 85 ? 1.959 -12.111 -7.355 1.00 88.81 85 GLY A O 1
ATOM 694 N N . GLN A 1 86 ? 0.259 -11.816 -5.936 1.00 92.50 86 GLN A N 1
ATOM 695 C CA . GL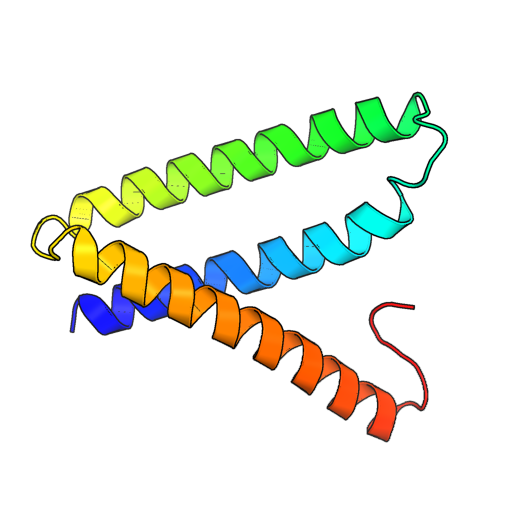N A 1 86 ? -0.606 -12.788 -6.602 1.00 92.50 86 GLN A CA 1
ATOM 696 C C . GLN A 1 86 ? -1.047 -12.311 -7.992 1.00 92.50 86 GLN A C 1
ATOM 698 O O . GLN A 1 86 ? -1.094 -13.121 -8.918 1.00 92.50 86 GLN A O 1
ATOM 703 N N . MET A 1 87 ? -1.372 -11.023 -8.159 1.00 91.81 87 MET A N 1
ATOM 704 C CA . MET A 1 87 ? -1.699 -10.470 -9.478 1.00 91.81 87 MET A CA 1
ATOM 705 C C . MET A 1 87 ? -0.508 -10.553 -10.431 1.00 91.81 87 MET A C 1
ATOM 707 O O . MET A 1 87 ? -0.683 -10.946 -11.580 1.00 91.81 87 MET A O 1
ATOM 711 N N . GLU A 1 88 ? 0.690 -10.228 -9.950 1.00 89.94 88 GLU A N 1
ATOM 712 C CA . GLU A 1 88 ? 1.922 -10.336 -10.728 1.00 89.94 88 GLU A CA 1
ATOM 713 C C . GLU A 1 88 ? 2.196 -11.781 -11.155 1.00 89.94 88 GLU A C 1
ATOM 715 O O . GLU A 1 88 ? 2.449 -12.039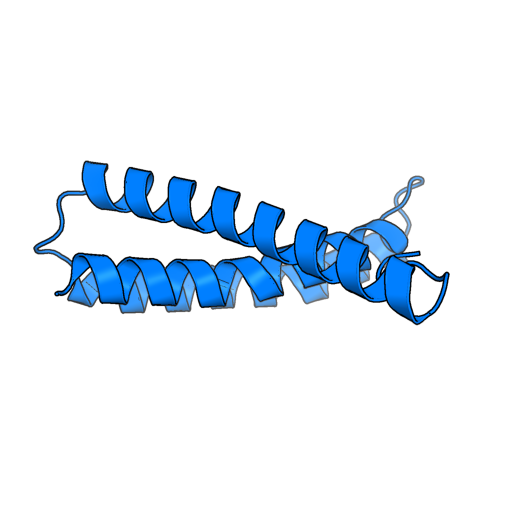 -12.330 1.00 89.94 88 GLU A O 1
ATOM 720 N N . TYR A 1 89 ? 2.045 -12.738 -10.238 1.00 92.06 89 TYR A N 1
ATOM 721 C CA . TYR A 1 89 ? 2.183 -14.159 -10.551 1.00 92.06 89 TYR A CA 1
ATOM 722 C C . TYR A 1 89 ? 1.185 -14.627 -11.621 1.00 92.06 89 TYR A C 1
ATOM 724 O O . TYR A 1 89 ? 1.558 -15.337 -12.554 1.00 92.06 89 TYR A O 1
ATOM 732 N N . ILE A 1 90 ? -0.088 -14.228 -11.503 1.00 93.44 90 ILE A N 1
ATOM 733 C CA . ILE A 1 90 ? -1.125 -14.573 -12.487 1.00 93.44 90 ILE A CA 1
ATOM 734 C C . ILE A 1 90 ? -0.800 -13.953 -13.848 1.00 93.44 90 ILE A C 1
ATOM 736 O O . ILE A 1 90 ? -0.948 -14.620 -14.868 1.00 93.44 90 ILE A O 1
ATOM 740 N N . TRP A 1 91 ? -0.348 -12.701 -13.875 1.00 91.94 91 TRP A N 1
ATOM 741 C CA . TRP A 1 91 ? 0.024 -12.027 -15.114 1.00 91.94 91 TRP A CA 1
ATOM 742 C C . TRP A 1 91 ? 1.192 -12.716 -15.805 1.00 91.94 91 TRP A C 1
ATOM 744 O O . TRP A 1 91 ? 1.073 -13.061 -16.976 1.00 91.94 91 TRP A O 1
ATOM 754 N N . TYR A 1 92 ? 2.254 -13.018 -15.058 1.00 92.19 92 TYR A N 1
ATOM 755 C CA . TYR A 1 92 ? 3.415 -13.740 -15.565 1.00 92.19 92 TYR A CA 1
ATOM 756 C C . TYR A 1 92 ? 3.035 -15.085 -16.195 1.00 92.19 92 TYR A C 1
ATOM 758 O O . TYR A 1 92 ? 3.534 -15.434 -17.260 1.00 92.19 92 TYR A O 1
ATOM 766 N N . GLN A 1 93 ? 2.099 -15.820 -15.591 1.00 94.19 93 GLN A N 1
ATOM 767 C CA . GLN A 1 93 ? 1.595 -17.074 -16.161 1.00 94.19 93 GLN A CA 1
ATOM 768 C C . GLN A 1 93 ? 0.845 -16.884 -17.492 1.00 94.19 93 GLN A C 1
ATOM 770 O O . GLN A 1 93 ? 0.826 -17.796 -18.315 1.00 94.19 93 GLN A O 1
ATOM 775 N N . ILE A 1 94 ? 0.207 -15.729 -17.708 1.00 94.25 94 ILE A N 1
ATOM 776 C CA . ILE A 1 94 ? -0.583 -15.438 -18.915 1.00 94.25 94 ILE A CA 1
ATOM 777 C C . ILE A 1 94 ? 0.295 -14.867 -20.035 1.00 94.25 94 ILE A C 1
ATOM 779 O O . ILE A 1 94 ? 0.133 -15.252 -21.191 1.00 94.25 94 ILE A O 1
ATOM 783 N N . THR A 1 95 ? 1.186 -13.928 -19.712 1.00 91.31 95 THR A N 1
ATOM 784 C CA . THR A 1 95 ? 1.945 -13.138 -20.696 1.00 91.31 95 THR A CA 1
ATOM 785 C C . THR A 1 95 ? 3.410 -13.549 -20.809 1.00 91.31 95 THR A C 1
ATOM 787 O O . THR A 1 95 ? 4.033 -13.273 -21.829 1.00 91.31 95 THR A O 1
ATOM 790 N N . GLY A 1 96 ? 3.966 -14.219 -19.795 1.00 90.94 96 GLY A N 1
ATOM 791 C CA . GLY A 1 96 ? 5.398 -14.511 -19.688 1.00 90.94 96 GLY A CA 1
ATOM 792 C C . GLY A 1 96 ? 6.250 -13.323 -19.225 1.00 90.94 96 GLY A C 1
ATOM 793 O O . GLY A 1 96 ? 7.467 -13.460 -19.117 1.00 90.94 96 GLY A O 1
ATOM 794 N N . GLU A 1 97 ? 5.632 -12.176 -18.930 1.00 87.75 97 GLU A N 1
ATOM 795 C CA . GLU A 1 97 ? 6.300 -10.936 -18.520 1.00 87.75 97 GLU A CA 1
ATOM 796 C C . GLU A 1 97 ? 5.879 -10.532 -17.099 1.00 87.75 97 GLU A C 1
ATOM 798 O O . GLU A 1 97 ? 4.787 -10.873 -16.643 1.00 87.75 97 GLU A O 1
ATOM 803 N N . LEU A 1 98 ? 6.739 -9.813 -16.374 1.00 85.25 98 LEU A N 1
ATOM 804 C CA . LEU A 1 98 ? 6.394 -9.245 -15.065 1.00 85.25 98 LEU A CA 1
ATOM 805 C C . LEU A 1 98 ? 5.668 -7.906 -15.255 1.00 85.25 98 LEU A C 1
ATOM 807 O O . LEU A 1 98 ? 6.007 -7.145 -16.155 1.00 85.25 98 LEU A O 1
ATOM 811 N N . ILE A 1 99 ? 4.677 -7.607 -14.404 1.00 80.50 99 ILE A N 1
ATOM 812 C CA . ILE A 1 99 ? 3.997 -6.294 -14.425 1.00 80.50 99 ILE A CA 1
ATOM 813 C C . ILE A 1 99 ? 4.962 -5.198 -13.971 1.00 80.50 99 ILE A C 1
ATOM 815 O O . ILE A 1 99 ? 4.941 -4.090 -14.503 1.00 80.50 99 ILE A O 1
ATOM 819 N N . PHE A 1 100 ? 5.782 -5.507 -12.968 1.00 76.50 100 PHE A N 1
ATOM 820 C CA . PHE A 1 100 ? 6.723 -4.582 -12.358 1.00 76.50 100 PHE A CA 1
ATOM 821 C C . PHE A 1 100 ? 8.154 -5.003 -12.731 1.00 76.50 100 PHE A C 1
ATOM 823 O O . PHE A 1 100 ? 8.911 -5.472 -11.884 1.00 76.50 100 PHE A O 1
ATOM 830 N N . SER A 1 101 ? 8.496 -4.916 -14.022 1.00 64.81 101 SER A N 1
ATOM 831 C CA . SER A 1 101 ? 9.854 -5.160 -14.545 1.00 64.81 101 SER A CA 1
ATOM 832 C C . SER A 1 101 ? 10.682 -3.886 -14.598 1.00 64.81 101 SER A C 1
ATOM 834 O O . SER A 1 101 ? 10.146 -2.897 -15.155 1.00 64.81 101 SER A O 1
#

Mean predicted aligned error: 8.79 Å

Foldseek 3Di:
DLLVVLLVVLLVLLLVVVVLVLVVVVQCDPPRDPSNVVSCVVVVVVVVVSVVVVVVSVVVVPVDPPVSSVVSNVVSNVVSVVVQVVVQVVVCVVPVDGPRD

Sequence (101 aa):
MNHIKFFIYQFILFVPALVIHVYADQYISKPLTYVDVAASLITLPIFILVLVVLSKMYKNYDLIQKRNKYLLSGTAFILAGLFIGQMEYIWYQITGELIFS

Solvent-accessible surface area (backbone atoms only — not comparable to full-atom values): 5688 Å² total; per-residue (Å²): 112,70,67,58,54,50,30,53,54,41,26,67,53,39,39,59,53,51,51,53,48,60,61,45,48,75,66,58,50,88,72,89,43,75,63,36,56,53,50,48,64,59,47,49,58,54,52,50,50,51,52,51,53,48,54,62,57,51,63,81,42,70,90,54,55,70,69,58,52,54,52,41,44,52,52,22,44,54,51,27,54,53,50,51,53,50,51,37,53,54,42,26,74,73,72,74,47,65,82,89,116

pLDDT: mean 78.18, std 10.01, range [57.31, 94.25]

Radius of gyration: 16.38 Å; Cα contacts (8 Å, |Δi|>4): 52; chains: 1; bounding box: 43×34×41 Å